Protein AF-A0A6L7TRD2-F1 (afdb_monomer_lite)

Structure (mmCIF, N/CA/C/O backbone):
data_AF-A0A6L7TRD2-F1
#
_entry.id   AF-A0A6L7TRD2-F1
#
loop_
_atom_site.group_PDB
_atom_site.id
_atom_site.type_symbol
_atom_site.label_atom_id
_atom_site.label_alt_id
_atom_site.label_comp_id
_atom_site.label_asym_id
_atom_site.label_entity_id
_atom_site.label_seq_id
_atom_site.pdbx_PDB_ins_code
_atom_site.Cartn_x
_atom_site.Cartn_y
_atom_site.Cartn_z
_atom_site.occupancy
_atom_site.B_iso_or_equiv
_atom_site.auth_seq_id
_atom_site.auth_comp_id
_atom_site.auth_asym_id
_atom_site.auth_atom_id
_atom_site.pdbx_PDB_model_num
ATOM 1 N N . MET A 1 1 ? -31.151 -1.837 12.456 1.00 37.12 1 MET A N 1
ATOM 2 C CA . MET A 1 1 ? -30.237 -1.856 11.297 1.00 37.12 1 MET A CA 1
ATOM 3 C C . MET A 1 1 ? -28.898 -2.366 11.796 1.00 37.12 1 MET A C 1
ATOM 5 O O . MET A 1 1 ? -28.178 -1.620 12.442 1.00 37.12 1 MET A O 1
ATOM 9 N N . THR A 1 2 ? -28.609 -3.655 11.640 1.00 44.16 2 THR A N 1
ATOM 10 C CA . THR A 1 2 ? -27.280 -4.191 11.959 1.00 44.16 2 THR A CA 1
ATOM 11 C C . THR A 1 2 ? -26.349 -3.737 10.845 1.00 44.16 2 THR A C 1
ATOM 13 O O . THR A 1 2 ? -26.365 -4.325 9.767 1.00 44.16 2 THR A O 1
ATOM 16 N N . GLY A 1 3 ? -25.631 -2.633 11.066 1.00 48.62 3 GLY A N 1
ATOM 17 C CA . GLY A 1 3 ? -24.579 -2.196 10.155 1.00 48.62 3 GLY A CA 1
ATOM 18 C C . GLY A 1 3 ? -23.624 -3.362 9.935 1.00 48.62 3 GLY A C 1
ATOM 19 O O . GLY A 1 3 ? -23.188 -3.990 10.902 1.00 48.62 3 GLY A O 1
ATOM 20 N N . THR A 1 4 ? -23.388 -3.716 8.676 1.00 53.59 4 THR A N 1
ATOM 21 C CA . THR A 1 4 ? -22.466 -4.784 8.302 1.00 53.59 4 THR A CA 1
ATOM 22 C C . THR A 1 4 ? -21.122 -4.494 8.960 1.00 53.59 4 THR A C 1
ATOM 24 O O . THR A 1 4 ? -20.467 -3.513 8.616 1.00 53.59 4 THR A O 1
ATOM 27 N N . ARG A 1 5 ? -20.721 -5.310 9.943 1.00 66.56 5 ARG A N 1
ATOM 28 C CA . ARG A 1 5 ? -19.364 -5.241 10.488 1.00 66.56 5 ARG A CA 1
ATOM 29 C C . ARG A 1 5 ? -18.418 -5.591 9.351 1.00 66.56 5 ARG A C 1
ATOM 31 O O . ARG A 1 5 ? -18.452 -6.711 8.846 1.00 66.56 5 ARG A O 1
ATOM 38 N N . MET A 1 6 ? -17.594 -4.635 8.942 1.00 76.38 6 MET A N 1
ATOM 39 C CA . MET A 1 6 ? -16.446 -4.936 8.103 1.00 76.38 6 MET A CA 1
ATOM 40 C C . MET A 1 6 ? -15.536 -5.872 8.907 1.00 76.38 6 MET A C 1
ATOM 42 O O . MET A 1 6 ? -15.090 -5.518 9.994 1.00 76.38 6 MET A O 1
ATOM 46 N N . HIS A 1 7 ? -15.319 -7.087 8.408 1.00 83.62 7 HIS A N 1
ATOM 47 C CA . HIS A 1 7 ? -14.331 -8.005 8.964 1.00 83.62 7 HIS A CA 1
ATOM 48 C C . HIS A 1 7 ? -12.999 -7.742 8.268 1.00 83.62 7 HIS A C 1
ATOM 50 O O . HIS A 1 7 ? -12.916 -7.879 7.046 1.00 83.62 7 HIS A O 1
ATOM 56 N N . THR A 1 8 ? -11.983 -7.344 9.033 1.00 90.56 8 THR A N 1
ATOM 57 C CA . THR A 1 8 ? -10.620 -7.147 8.527 1.00 90.56 8 THR A CA 1
ATOM 58 C C . THR A 1 8 ? -9.735 -8.329 8.943 1.00 90.56 8 THR A C 1
ATOM 60 O O . THR A 1 8 ? -10.080 -9.047 9.891 1.00 90.56 8 THR A O 1
ATOM 63 N N . PRO A 1 9 ? -8.581 -8.544 8.284 1.00 91.81 9 PRO A N 1
ATOM 64 C CA . PRO A 1 9 ? -7.586 -9.527 8.726 1.00 91.81 9 PRO A CA 1
ATOM 65 C C 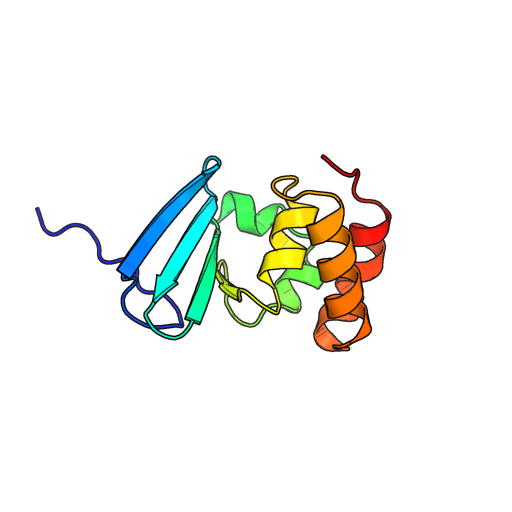. PRO A 1 9 ? -7.086 -9.288 10.161 1.00 91.81 9 PRO A C 1
ATOM 67 O O . PRO A 1 9 ? -6.617 -10.214 10.817 1.00 91.81 9 PRO A O 1
ATOM 70 N N . TRP A 1 10 ? -7.233 -8.058 10.661 1.00 93.12 10 TRP A N 1
ATOM 71 C CA . TRP A 1 10 ? -6.782 -7.615 11.981 1.00 93.12 10 TRP A CA 1
ATOM 72 C C . TRP A 1 10 ? -7.888 -7.637 13.048 1.00 93.12 10 TRP A C 1
ATOM 74 O O . TRP A 1 10 ? -7.666 -7.244 14.191 1.00 93.12 10 TRP A O 1
ATOM 84 N N . GLY A 1 11 ? -9.087 -8.115 12.699 1.00 90.75 11 GLY A N 1
ATOM 85 C CA . GLY A 1 11 ? -10.222 -8.237 13.608 1.00 90.75 11 GLY A CA 1
ATOM 86 C C . GLY A 1 11 ? -11.332 -7.224 13.335 1.00 90.75 11 GLY A C 1
ATOM 87 O O . GLY A 1 11 ? -11.676 -6.935 12.190 1.00 90.75 11 GLY A O 1
ATOM 88 N N . CYS A 1 12 ? -11.979 -6.748 14.401 1.00 91.31 12 CYS A N 1
ATOM 89 C CA . CYS A 1 12 ? -13.021 -5.731 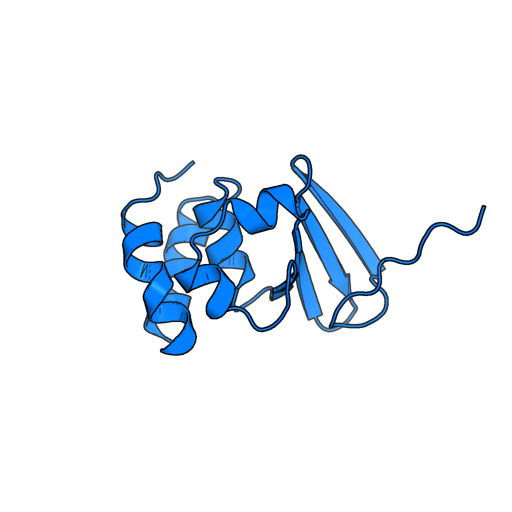14.272 1.00 91.31 12 CYS A CA 1
ATOM 90 C C . CYS A 1 12 ? -12.366 -4.348 14.151 1.00 91.31 12 CYS A C 1
ATOM 92 O O . CYS A 1 12 ? -11.652 -3.967 15.081 1.00 91.31 12 CYS A O 1
ATOM 94 N N . PRO A 1 13 ? -12.623 -3.594 13.069 1.00 93.00 13 PRO A N 1
ATOM 95 C CA . PRO A 1 13 ? -12.113 -2.240 12.934 1.00 93.00 13 PRO A CA 1
ATOM 96 C C . PRO A 1 13 ? -12.706 -1.357 14.032 1.00 93.00 13 PRO A C 1
ATOM 98 O O . PRO A 1 13 ? -13.883 -1.487 14.388 1.00 93.00 13 PRO A O 1
ATOM 101 N N . GLN A 1 14 ? -11.863 -0.496 14.585 1.00 94.12 14 GLN A N 1
ATOM 102 C CA . GLN A 1 14 ? -12.237 0.514 15.570 1.00 94.12 14 GLN A CA 1
ATOM 103 C C . GLN A 1 14 ? -12.470 1.858 14.889 1.00 94.12 14 GLN A C 1
ATOM 105 O O . GLN A 1 14 ? -13.447 2.526 15.217 1.00 94.12 14 GLN A O 1
ATOM 110 N N . ASP A 1 15 ? -11.656 2.167 13.878 1.00 94.38 15 ASP A N 1
ATOM 111 C CA . ASP A 1 15 ? -11.817 3.331 13.020 1.00 94.38 15 ASP A CA 1
ATOM 112 C C . ASP A 1 15 ? -11.815 2.913 11.546 1.00 94.38 15 ASP A C 1
ATOM 114 O O . ASP A 1 15 ? -11.129 1.972 11.129 1.00 94.38 15 ASP A O 1
ATOM 118 N N . ILE A 1 16 ? -12.644 3.607 10.767 1.00 95.50 16 ILE A N 1
ATOM 119 C CA . ILE A 1 16 ? -12.763 3.464 9.317 1.00 95.50 16 ILE A CA 1
ATOM 120 C C . ILE A 1 16 ? -12.887 4.87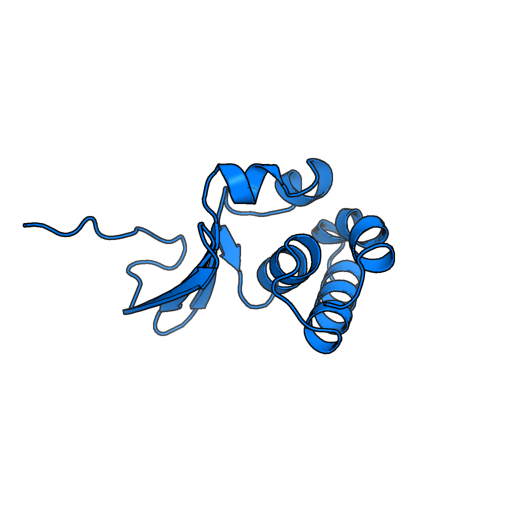1 8.742 1.00 95.50 16 ILE A C 1
ATOM 122 O O . ILE A 1 16 ? -13.808 5.607 9.100 1.00 95.50 16 ILE A O 1
ATOM 126 N N . GLU A 1 17 ? -11.989 5.221 7.834 1.00 95.69 17 GLU A N 1
ATOM 127 C CA . GLU A 1 17 ? -11.971 6.492 7.119 1.00 95.69 17 GLU A CA 1
ATOM 128 C C . GLU A 1 17 ? -11.975 6.212 5.616 1.00 95.69 17 GLU A C 1
ATOM 130 O O . GLU A 1 17 ? -11.171 5.423 5.128 1.00 95.69 17 GLU A O 1
ATOM 135 N N . GLU A 1 18 ? -12.884 6.831 4.868 1.00 96.19 18 GLU A N 1
ATOM 136 C CA . GLU A 1 18 ? -12.862 6.762 3.406 1.00 96.19 18 GLU A CA 1
ATOM 137 C C . GLU A 1 18 ? -11.917 7.838 2.870 1.00 96.19 18 GLU A C 1
ATOM 139 O O . GLU A 1 18 ? -12.194 9.029 2.998 1.00 96.19 18 GLU A O 1
ATOM 144 N N . LEU A 1 19 ? -10.791 7.411 2.295 1.00 95.81 19 LEU A N 1
ATOM 145 C CA . LEU A 1 19 ? -9.781 8.318 1.744 1.00 95.81 19 LEU A CA 1
ATOM 146 C C . LEU A 1 19 ? -10.159 8.777 0.331 1.00 95.81 19 LEU A C 1
ATOM 148 O O . LEU A 1 19 ? -9.899 9.912 -0.060 1.00 95.81 19 LEU A O 1
ATOM 152 N N . ALA A 1 20 ? -10.763 7.870 -0.436 1.00 95.69 20 ALA A N 1
ATOM 153 C CA . ALA A 1 20 ? -11.272 8.090 -1.781 1.00 95.69 20 ALA A CA 1
ATOM 154 C C . ALA A 1 20 ? -12.363 7.054 -2.085 1.00 95.69 20 ALA A C 1
ATOM 156 O O . ALA A 1 20 ? -12.490 6.054 -1.379 1.00 95.69 20 ALA A O 1
ATOM 157 N N . GLU A 1 21 ? -13.118 7.255 -3.165 1.00 96.62 21 GLU A N 1
ATOM 158 C CA . GLU A 1 21 ? -14.157 6.308 -3.577 1.00 96.62 21 GLU A CA 1
ATOM 159 C C . GLU A 1 21 ? -13.575 4.899 -3.778 1.00 96.62 21 GLU A C 1
ATOM 161 O O . GLU A 1 21 ? -12.724 4.659 -4.648 1.00 96.62 21 GLU A O 1
ATOM 166 N N . GLY A 1 22 ? -14.044 3.960 -2.953 1.00 97.06 22 GLY A N 1
ATOM 167 C CA . GLY A 1 22 ? -13.596 2.572 -2.985 1.00 97.06 22 GLY A CA 1
ATOM 168 C C . GLY A 1 22 ? -12.294 2.293 -2.227 1.00 97.06 22 GLY A C 1
ATOM 169 O O . GLY A 1 22 ? -11.767 1.186 -2.353 1.00 97.06 22 GLY A O 1
ATOM 170 N N . ILE A 1 23 ? -11.759 3.255 -1.469 1.00 97.62 23 ILE A N 1
ATOM 171 C CA . ILE A 1 23 ? -10.526 3.106 -0.689 1.00 97.62 23 ILE A CA 1
ATOM 172 C C . ILE A 1 23 ? -10.757 3.594 0.739 1.00 97.62 23 ILE A C 1
ATOM 174 O O . ILE A 1 23 ? -11.001 4.776 0.984 1.00 97.62 23 ILE A O 1
ATOM 178 N N . TRP A 1 24 ? -10.616 2.683 1.696 1.00 97.62 24 TRP A N 1
ATOM 179 C CA . TRP A 1 24 ? -10.798 2.973 3.113 1.00 97.62 24 TRP A CA 1
ATOM 180 C C . TRP A 1 24 ? -9.521 2.691 3.885 1.00 97.62 24 TRP A C 1
ATOM 182 O O . TRP A 1 24 ? -8.957 1.606 3.762 1.00 97.62 24 TRP A O 1
ATOM 192 N N . ARG A 1 25 ? -9.111 3.619 4.744 1.00 96.50 25 ARG A N 1
ATOM 193 C CA . ARG A 1 25 ? -8.183 3.330 5.830 1.00 96.50 25 ARG A CA 1
ATOM 194 C C . ARG A 1 25 ? -8.957 2.688 6.967 1.00 96.50 25 ARG A C 1
ATOM 196 O O . ARG A 1 25 ? -10.003 3.189 7.377 1.00 96.50 25 ARG A O 1
ATOM 203 N N . VAL A 1 26 ? -8.456 1.571 7.469 1.00 96.19 26 VAL A N 1
ATOM 204 C CA . VAL A 1 26 ? -9.054 0.853 8.593 1.00 96.19 26 VAL A CA 1
ATOM 205 C C . VAL A 1 26 ? -7.992 0.615 9.647 1.00 96.19 26 VAL A C 1
ATOM 207 O O . VAL A 1 26 ? -6.866 0.247 9.323 1.00 96.19 26 VAL A O 1
ATOM 210 N N . SER A 1 27 ? -8.344 0.793 10.913 1.00 94.69 27 SER A N 1
ATOM 211 C CA . SER A 1 27 ? -7.419 0.533 12.012 1.00 94.69 27 SER A CA 1
ATOM 212 C C . SER A 1 27 ? -8.095 -0.187 13.174 1.00 94.69 27 SER A C 1
ATOM 214 O O . SER A 1 27 ? -9.315 -0.176 13.369 1.00 94.69 27 SER A O 1
ATOM 216 N N . THR A 1 28 ? -7.260 -0.880 13.931 1.00 93.31 28 THR A N 1
ATOM 217 C CA . THR A 1 28 ? -7.552 -1.570 15.184 1.00 93.31 28 THR A CA 1
ATOM 218 C C . THR A 1 28 ? -6.508 -1.142 16.212 1.00 93.31 28 THR A C 1
ATOM 220 O O . THR A 1 28 ? -5.565 -0.423 15.890 1.00 93.31 28 THR A O 1
ATOM 223 N N . ALA A 1 29 ? -6.614 -1.636 17.444 1.00 90.88 29 ALA A N 1
ATOM 224 C CA . ALA A 1 29 ? -5.744 -1.205 18.534 1.00 90.88 29 ALA A CA 1
ATOM 225 C C . ALA A 1 29 ? -4.268 -1.579 18.321 1.00 90.88 29 ALA A C 1
ATOM 227 O O . ALA A 1 29 ? -3.412 -1.043 19.019 1.00 90.88 29 ALA A O 1
ATOM 228 N N . GLY A 1 30 ? -3.977 -2.523 17.417 1.00 88.38 30 GLY A N 1
ATOM 229 C CA . GLY A 1 30 ? -2.618 -3.010 17.177 1.00 88.38 30 GLY A CA 1
ATOM 230 C C . GLY A 1 30 ? -2.185 -3.102 15.714 1.00 88.38 30 GLY A C 1
ATOM 231 O O . GLY A 1 30 ? -1.009 -3.337 15.488 1.00 88.38 30 GLY A O 1
ATOM 232 N N . HIS A 1 31 ? -3.092 -2.946 14.748 1.00 92.75 31 HIS A N 1
ATOM 233 C CA . HIS A 1 31 ? -2.789 -3.011 13.311 1.00 92.75 31 HIS A CA 1
ATOM 234 C C . HIS A 1 31 ? -3.791 -2.189 12.504 1.00 92.75 31 HIS A C 1
ATOM 236 O O . HIS A 1 31 ? -4.919 -1.963 12.953 1.00 92.75 31 HIS A O 1
ATOM 242 N N . GLY A 1 32 ? -3.422 -1.846 11.279 1.00 94.19 32 GLY A N 1
ATOM 243 C CA . GLY A 1 32 ? -4.294 -1.204 10.315 1.00 94.19 32 GLY A CA 1
ATOM 244 C C . GLY A 1 32 ? -3.844 -1.459 8.888 1.00 94.19 32 GLY A C 1
ATOM 245 O O . GLY A 1 32 ? -3.018 -2.332 8.606 1.00 94.19 32 GLY A O 1
ATOM 246 N N . GLY A 1 33 ? -4.440 -0.700 7.985 1.00 96.06 33 GLY A N 1
ATOM 247 C CA . GLY A 1 33 ? -4.069 -0.704 6.588 1.00 96.06 33 GLY A CA 1
ATOM 248 C C . GLY A 1 33 ? -5.166 -0.132 5.709 1.00 96.06 33 GLY A C 1
ATOM 249 O O . GLY A 1 33 ? -6.107 0.520 6.175 1.00 96.06 33 GLY A O 1
ATOM 250 N N . LEU A 1 34 ? -5.103 -0.467 4.426 1.00 97.00 34 LEU A N 1
ATOM 251 C CA . LEU A 1 34 ? -6.157 -0.162 3.475 1.00 97.00 34 LEU A CA 1
ATOM 252 C C . LEU A 1 34 ? -7.081 -1.345 3.244 1.00 97.00 34 LEU A C 1
ATOM 254 O O . LEU A 1 34 ? -6.654 -2.482 3.052 1.00 97.00 34 LEU A O 1
ATOM 258 N N . LYS A 1 35 ? -8.367 -1.034 3.150 1.00 97.31 35 LYS A N 1
ATOM 259 C CA . LYS A 1 35 ? -9.369 -1.838 2.470 1.00 97.31 35 LYS A CA 1
ATOM 260 C C . LYS A 1 35 ? -9.631 -1.218 1.101 1.00 97.31 35 LYS A C 1
ATOM 262 O O . LYS A 1 35 ? -9.975 -0.046 1.000 1.00 97.31 35 LYS A O 1
ATOM 267 N N . LEU A 1 36 ? -9.529 -2.031 0.059 1.00 97.50 36 LEU A N 1
ATOM 268 C CA . LEU A 1 36 ? -9.870 -1.665 -1.310 1.00 97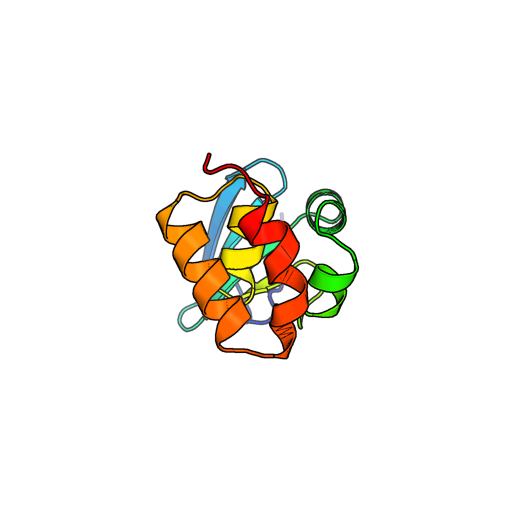.50 36 LEU A CA 1
ATOM 269 C C . LEU A 1 36 ? -11.215 -2.280 -1.713 1.00 97.50 36 LEU A C 1
ATOM 271 O O . LEU A 1 36 ? -11.571 -3.394 -1.303 1.00 97.50 36 LEU A O 1
ATOM 275 N N . SER A 1 37 ? -11.976 -1.564 -2.537 1.00 96.88 37 SER A N 1
ATOM 276 C CA . SER A 1 37 ? -13.050 -2.164 -3.320 1.00 96.88 37 SER A CA 1
ATOM 277 C C . SER A 1 37 ? -12.443 -3.171 -4.300 1.00 96.88 37 SER A C 1
ATOM 279 O O . SER A 1 37 ? -11.238 -3.177 -4.556 1.00 96.88 37 SER A O 1
ATOM 281 N N . ARG A 1 38 ? -13.271 -4.053 -4.863 1.00 96.38 38 ARG A N 1
ATOM 282 C CA . ARG A 1 38 ? -12.783 -4.989 -5.881 1.00 96.38 38 ARG A CA 1
ATOM 283 C C . ARG A 1 38 ? -12.260 -4.259 -7.122 1.00 96.38 38 ARG A C 1
ATOM 285 O O . ARG A 1 38 ? -11.256 -4.675 -7.677 1.00 96.38 38 ARG A O 1
ATOM 292 N N . GLU A 1 39 ? -12.911 -3.168 -7.501 1.00 97.38 39 GLU A N 1
ATOM 293 C CA . GLU A 1 39 ? -12.516 -2.341 -8.644 1.00 97.38 39 GLU A CA 1
ATOM 294 C C . GLU A 1 39 ? -11.140 -1.708 -8.403 1.00 97.38 39 GLU A C 1
ATOM 296 O O . GLU A 1 39 ? -10.237 -1.882 -9.212 1.00 97.38 39 GLU A O 1
ATOM 301 N N . ARG A 1 40 ? -10.929 -1.098 -7.227 1.00 97.56 40 ARG A N 1
ATOM 302 C CA . ARG A 1 40 ? -9.625 -0.534 -6.834 1.00 97.56 40 ARG A CA 1
ATOM 303 C C . ARG A 1 40 ? -8.546 -1.595 -6.664 1.00 97.56 40 ARG A C 1
ATOM 305 O O . ARG A 1 40 ? -7.385 -1.348 -6.954 1.00 97.56 40 ARG A O 1
ATOM 312 N N . TRP A 1 41 ? -8.916 -2.788 -6.205 1.00 97.69 41 TRP A N 1
ATOM 313 C CA . TRP A 1 41 ? -7.996 -3.919 -6.169 1.00 97.69 41 TRP A CA 1
ATOM 314 C C . TRP A 1 41 ? -7.520 -4.293 -7.569 1.00 97.69 41 TRP A C 1
ATOM 316 O O . TRP A 1 41 ? -6.333 -4.509 -7.746 1.00 97.69 41 TRP A O 1
ATOM 326 N N . GLU A 1 42 ? -8.423 -4.356 -8.547 1.00 97.56 42 GLU A N 1
ATOM 327 C CA . GLU A 1 42 ? -8.127 -4.746 -9.931 1.00 97.56 42 GLU A CA 1
ATOM 328 C C . GLU A 1 42 ? -7.340 -3.677 -10.717 1.00 97.56 42 GLU A C 1
ATOM 330 O O . GLU A 1 42 ? -6.741 -4.008 -11.737 1.00 97.56 42 GLU A O 1
ATOM 335 N N . GLU A 1 43 ? -7.264 -2.433 -10.225 1.00 97.19 43 GLU A N 1
ATOM 336 C CA . GLU A 1 43 ? -6.359 -1.395 -10.753 1.00 97.19 43 GLU A CA 1
ATOM 337 C C . GLU A 1 43 ? -4.876 -1.696 -10.460 1.00 97.19 43 GLU A C 1
ATOM 339 O O . GLU A 1 43 ? -3.994 -1.224 -11.181 1.00 9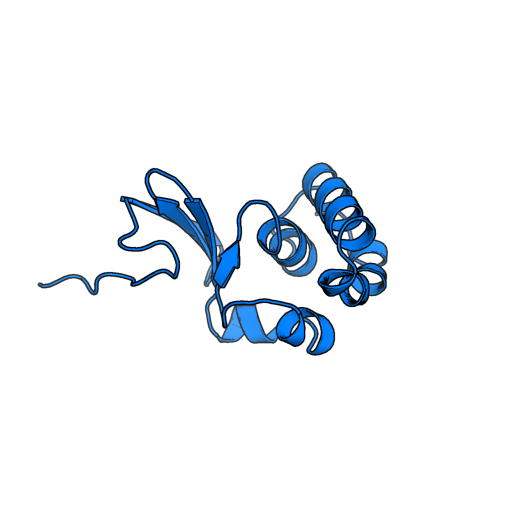7.19 43 GLU A O 1
ATOM 344 N N . LEU A 1 44 ? -4.575 -2.499 -9.430 1.00 97.00 44 LEU A N 1
ATOM 345 C CA . LEU A 1 44 ? -3.202 -2.900 -9.127 1.00 97.00 44 LEU A CA 1
ATOM 346 C C . LEU A 1 44 ? -2.697 -3.944 -10.145 1.00 97.00 44 LEU A C 1
ATOM 348 O O . LEU A 1 44 ? -3.429 -4.882 -10.483 1.00 97.00 44 LEU A O 1
ATOM 352 N N . PRO A 1 45 ? -1.424 -3.869 -10.581 1.00 97.06 45 PRO A N 1
ATOM 353 C CA . PRO A 1 45 ? -0.847 -4.873 -11.473 1.00 97.06 45 PRO A CA 1
ATOM 354 C C . PRO A 1 45 ? -0.925 -6.285 -10.881 1.00 97.06 45 PRO A C 1
ATOM 356 O O . PRO A 1 45 ? -0.666 -6.473 -9.694 1.00 97.06 45 PRO A O 1
ATOM 359 N N . ASP A 1 46 ? -1.208 -7.292 -11.711 1.00 97.19 46 ASP A N 1
ATOM 360 C CA . ASP A 1 46 ? -1.370 -8.696 -11.288 1.00 97.19 46 ASP A CA 1
ATOM 361 C C . ASP A 1 46 ? -0.207 -9.188 -10.418 1.00 97.19 46 ASP A C 1
ATOM 363 O O . ASP A 1 46 ? -0.422 -9.704 -9.327 1.00 97.19 46 ASP A O 1
ATOM 367 N N . VAL A 1 47 ? 1.031 -8.918 -10.842 1.00 96.00 47 VAL A N 1
ATOM 368 C CA . VAL A 1 47 ? 2.247 -9.308 -10.109 1.00 96.00 47 VAL A CA 1
ATOM 369 C C . VAL A 1 47 ? 2.380 -8.639 -8.738 1.00 96.00 47 VAL A C 1
ATOM 371 O O . VAL A 1 47 ? 3.025 -9.186 -7.848 1.00 96.00 47 VAL A O 1
ATOM 374 N N . VAL A 1 48 ? 1.768 -7.466 -8.553 1.00 96.44 48 VAL A N 1
ATOM 375 C CA . VAL A 1 48 ? 1.695 -6.779 -7.259 1.00 96.44 48 VAL A CA 1
ATOM 376 C C . VAL A 1 48 ? 0.587 -7.402 -6.416 1.00 96.44 48 VAL A C 1
ATOM 378 O O . VAL A 1 48 ? 0.831 -7.746 -5.263 1.00 96.44 48 VAL A O 1
ATOM 381 N N . ARG A 1 49 ? -0.598 -7.642 -6.992 1.00 96.25 49 ARG A N 1
ATOM 382 C CA . ARG A 1 49 ? -1.726 -8.297 -6.301 1.00 96.25 49 ARG A CA 1
ATOM 383 C C . ARG A 1 49 ? -1.349 -9.679 -5.777 1.00 96.25 49 ARG A C 1
ATOM 385 O O . ARG A 1 49 ? -1.672 -10.001 -4.638 1.00 96.25 49 ARG A O 1
ATOM 392 N N . ASP A 1 50 ? -0.618 -10.456 -6.570 1.00 96.06 50 ASP A N 1
ATOM 393 C CA . ASP A 1 50 ? -0.151 -11.797 -6.206 1.00 96.06 50 ASP A CA 1
ATOM 394 C C . ASP A 1 50 ? 0.896 -11.781 -5.079 1.00 96.06 50 ASP A C 1
ATOM 396 O O . ASP A 1 50 ? 1.115 -12.793 -4.410 1.00 96.06 50 ASP A O 1
ATOM 400 N N . SER A 1 51 ? 1.547 -10.635 -4.851 1.00 94.88 51 SER A N 1
ATOM 401 C CA . SER A 1 51 ? 2.504 -10.461 -3.758 1.00 94.88 51 SER A CA 1
ATOM 402 C C . SER A 1 51 ? 1.844 -10.139 -2.418 1.00 94.88 51 SER A C 1
ATOM 404 O O . SER A 1 51 ? 2.469 -10.321 -1.377 1.00 94.88 51 SER A O 1
ATOM 406 N N . PHE A 1 52 ? 0.594 -9.682 -2.412 1.00 94.75 52 PHE A N 1
ATOM 407 C CA . PHE A 1 52 ? -0.098 -9.275 -1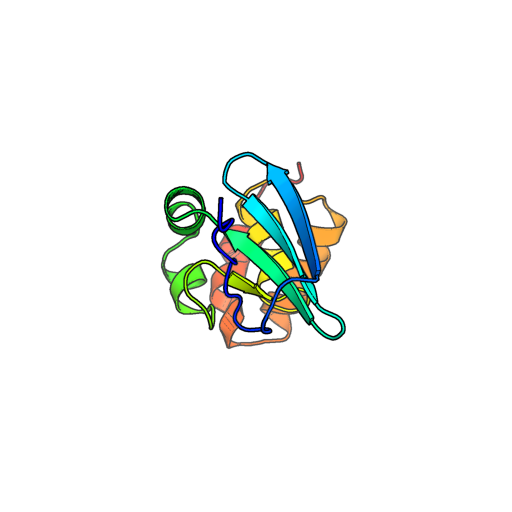.193 1.00 94.75 52 PHE A CA 1
ATOM 408 C C . PHE A 1 52 ? -0.671 -10.491 -0.466 1.00 94.75 52 PHE A C 1
ATOM 410 O O . PHE A 1 52 ? -1.130 -11.457 -1.078 1.00 94.75 52 PHE A O 1
ATOM 417 N N . LEU A 1 53 ? -0.691 -10.438 0.865 1.00 91.50 53 LEU A N 1
ATOM 418 C CA . LEU A 1 53 ? -1.162 -11.569 1.671 1.00 91.50 53 LEU A CA 1
ATOM 419 C C . LEU A 1 53 ? -2.684 -11.681 1.761 1.00 91.50 53 LEU A C 1
ATOM 421 O O . LEU A 1 53 ? -3.208 -12.764 2.025 1.00 91.50 53 LEU A O 1
ATOM 425 N N . ASN A 1 54 ? -3.398 -10.576 1.560 1.00 90.56 54 ASN A N 1
ATOM 426 C CA . ASN A 1 54 ? -4.841 -10.521 1.715 1.00 90.56 54 ASN A CA 1
ATOM 427 C C . ASN A 1 54 ? -5.485 -9.905 0.478 1.00 90.56 54 ASN A C 1
ATOM 429 O O . ASN A 1 54 ? -5.156 -8.799 0.059 1.00 90.56 54 ASN A O 1
ATOM 433 N N . VAL A 1 55 ? -6.476 -10.597 -0.082 1.00 92.25 55 VAL A N 1
ATOM 434 C CA . VAL A 1 55 ? -7.243 -10.056 -1.206 1.00 92.25 55 VAL A CA 1
ATOM 435 C C . VAL A 1 55 ? -7.971 -8.807 -0.730 1.00 92.25 55 VAL A C 1
ATOM 437 O O . VAL A 1 55 ? -8.761 -8.876 0.214 1.00 92.25 55 VAL A O 1
ATOM 440 N N . THR A 1 56 ? -7.743 -7.679 -1.405 1.00 95.06 56 THR A N 1
ATOM 441 C CA . THR A 1 56 ? -8.356 -6.365 -1.136 1.00 95.06 56 THR A CA 1
ATOM 442 C C . THR A 1 56 ? -8.007 -5.720 0.212 1.00 95.06 56 THR A C 1
ATOM 444 O O . THR A 1 56 ? -8.632 -4.721 0.566 1.00 95.06 56 THR A O 1
ATOM 447 N N . PHE A 1 57 ? -7.036 -6.250 0.959 1.00 96.56 57 PHE A N 1
ATOM 448 C CA . PHE A 1 57 ? -6.499 -5.595 2.154 1.00 96.56 57 PHE A CA 1
ATOM 449 C C . PHE A 1 57 ? -4.985 -5.438 2.025 1.00 96.56 57 PHE A C 1
ATOM 451 O O . PHE A 1 57 ? -4.302 -6.396 1.674 1.00 96.56 57 PHE A O 1
ATOM 458 N N . ALA A 1 58 ? -4.479 -4.248 2.330 1.00 96.81 58 ALA A N 1
ATOM 459 C CA . ALA A 1 58 ? -3.060 -3.915 2.272 1.00 96.81 58 ALA A CA 1
ATOM 460 C C . ALA A 1 58 ? -2.597 -3.435 3.655 1.00 96.81 58 ALA A C 1
ATOM 462 O O . ALA A 1 58 ? -3.249 -2.558 4.208 1.00 96.81 58 ALA A O 1
ATOM 463 N N . GLU A 1 59 ? -1.554 -4.025 4.242 1.00 96.00 59 GLU A N 1
ATOM 464 C CA . GLU A 1 59 ? -1.140 -3.760 5.631 1.00 96.00 59 GLU A CA 1
ATOM 465 C C . GLU A 1 59 ? -0.288 -2.487 5.769 1.00 96.00 59 GLU A C 1
ATOM 467 O O . GLU A 1 59 ? 0.513 -2.196 4.880 1.00 96.00 59 GLU A O 1
ATOM 472 N N . GLU A 1 60 ? -0.491 -1.737 6.863 1.00 90.62 60 GLU A N 1
ATOM 473 C CA . GLU A 1 60 ? 0.003 -0.362 7.107 1.00 90.62 60 GLU A CA 1
ATOM 474 C C . GLU A 1 60 ? 1.512 -0.152 6.881 1.00 90.62 60 GLU A C 1
ATOM 476 O O . GLU A 1 60 ? 1.913 0.890 6.364 1.00 90.62 60 GLU A O 1
ATOM 481 N N . ASP A 1 61 ? 2.349 -1.155 7.158 1.00 89.56 61 ASP A N 1
ATOM 482 C CA . ASP A 1 61 ? 3.811 -1.050 7.048 1.00 89.56 61 ASP A CA 1
ATOM 483 C C . ASP A 1 61 ? 4.404 -1.908 5.918 1.00 89.56 61 ASP A C 1
ATOM 485 O O . ASP A 1 61 ? 5.624 -1.954 5.719 1.00 89.56 61 ASP A O 1
ATOM 489 N N . CYS A 1 62 ? 3.544 -2.592 5.164 1.00 93.88 62 CYS A N 1
ATOM 490 C CA . CYS A 1 62 ? 3.929 -3.485 4.084 1.00 93.88 62 CYS A CA 1
ATOM 491 C C . CYS A 1 62 ? 3.242 -3.072 2.779 1.00 93.88 62 CYS A C 1
ATOM 493 O O . CYS A 1 62 ? 3.794 -2.323 1.975 1.00 93.88 62 CYS A O 1
ATOM 495 N N . GLU A 1 63 ? 2.036 -3.571 2.532 1.00 96.69 63 GLU A N 1
ATOM 496 C CA . GLU A 1 63 ? 1.373 -3.403 1.246 1.00 96.69 63 GLU A CA 1
ATOM 497 C C . GLU A 1 63 ? 0.682 -2.043 1.080 1.00 96.69 63 GLU A C 1
ATOM 499 O O . GLU A 1 63 ? 0.528 -1.581 -0.053 1.00 96.69 63 GLU A O 1
ATOM 504 N N . GLU A 1 64 ? 0.262 -1.392 2.173 1.00 96.38 64 GLU A N 1
ATOM 505 C CA . GLU A 1 64 ? -0.402 -0.083 2.142 1.00 96.38 64 GLU A CA 1
ATOM 506 C C . GLU A 1 64 ? 0.390 0.955 1.338 1.00 96.38 64 GLU A C 1
ATOM 508 O O . GLU A 1 64 ? -0.189 1.503 0.396 1.00 96.38 64 GLU A O 1
ATOM 513 N N . PRO A 1 65 ? 1.673 1.244 1.632 1.00 96.44 65 PRO A N 1
ATOM 514 C CA . PRO A 1 65 ? 2.392 2.287 0.907 1.00 96.44 65 PRO A CA 1
ATOM 515 C C . PRO A 1 65 ? 2.496 1.981 -0.590 1.00 96.44 65 PRO A C 1
ATOM 517 O O . PRO A 1 65 ? 2.347 2.882 -1.412 1.00 96.44 65 PRO A O 1
ATOM 520 N N . ILE A 1 66 ? 2.648 0.705 -0.961 1.00 97.19 66 ILE A N 1
ATOM 521 C CA . ILE A 1 66 ? 2.646 0.272 -2.363 1.00 97.19 66 ILE A CA 1
ATOM 522 C C . ILE A 1 66 ? 1.289 0.578 -3.005 1.00 97.19 66 ILE A C 1
ATOM 524 O O . ILE A 1 66 ? 1.232 1.206 -4.062 1.00 97.19 66 ILE A O 1
ATOM 528 N N . ALA A 1 67 ? 0.192 0.168 -2.364 1.00 97.12 67 ALA A N 1
ATOM 529 C CA . ALA A 1 67 ? -1.152 0.401 -2.876 1.00 97.12 67 ALA A CA 1
ATOM 530 C C . ALA A 1 67 ? -1.470 1.899 -2.988 1.00 97.12 67 ALA A C 1
ATOM 532 O O . ALA A 1 67 ? -2.006 2.331 -4.006 1.00 97.12 67 ALA A O 1
ATOM 533 N N . ARG A 1 68 ? -1.098 2.708 -1.988 1.00 96.19 68 ARG A N 1
ATOM 534 C CA . ARG A 1 68 ? -1.338 4.159 -1.996 1.00 96.19 68 ARG A CA 1
ATOM 535 C C . ARG A 1 68 ? -0.645 4.849 -3.155 1.00 96.19 68 ARG A C 1
ATOM 537 O O . ARG A 1 68 ? -1.281 5.635 -3.857 1.00 96.19 68 ARG A O 1
ATOM 544 N N . THR A 1 69 ? 0.623 4.519 -3.385 1.00 96.75 69 THR A N 1
ATOM 545 C CA . THR A 1 69 ? 1.383 5.062 -4.512 1.00 96.75 69 THR A CA 1
ATOM 546 C C . THR A 1 69 ? 0.781 4.643 -5.851 1.00 96.75 69 THR A C 1
ATOM 548 O O . THR A 1 69 ? 0.603 5.486 -6.726 1.00 96.75 69 THR A O 1
ATOM 551 N N . LEU A 1 70 ? 0.450 3.361 -6.031 1.00 96.62 70 LEU A N 1
ATOM 552 C CA . LEU A 1 70 ? -0.047 2.860 -7.318 1.00 96.62 70 LEU A CA 1
ATOM 553 C C . LEU A 1 70 ? -1.477 3.313 -7.640 1.00 96.62 70 LEU A C 1
ATOM 555 O O . LEU A 1 70 ? -1.824 3.417 -8.812 1.00 96.62 70 LEU A O 1
ATOM 559 N N . LEU A 1 71 ? -2.282 3.623 -6.623 1.00 96.12 71 LEU A N 1
ATOM 560 C CA . LEU A 1 71 ? -3.635 4.166 -6.781 1.00 96.12 71 LEU A CA 1
ATOM 561 C C . LEU A 1 71 ? -3.671 5.702 -6.809 1.00 96.12 71 LEU A C 1
ATOM 563 O O . LEU A 1 71 ? -4.751 6.284 -6.876 1.00 96.12 71 LEU A O 1
ATOM 567 N N . GLY A 1 72 ? -2.514 6.369 -6.739 1.00 94.56 72 GLY A N 1
ATOM 568 C CA . GLY A 1 72 ? -2.426 7.829 -6.813 1.00 94.56 72 GLY A CA 1
ATOM 569 C C . GLY A 1 72 ? -3.070 8.561 -5.630 1.00 94.56 72 GLY A C 1
ATOM 570 O O . GLY A 1 72 ? -3.479 9.708 -5.776 1.00 94.56 72 GLY A O 1
ATOM 571 N N . ILE A 1 73 ? -3.181 7.906 -4.469 1.00 93.94 73 ILE A N 1
ATOM 572 C CA . ILE A 1 73 ? -3.692 8.512 -3.223 1.00 93.94 73 ILE A CA 1
ATOM 573 C C . ILE A 1 73 ? -2.579 8.800 -2.210 1.00 93.94 73 ILE A C 1
ATOM 575 O O . ILE A 1 73 ? -2.853 9.070 -1.035 1.00 93.94 73 ILE A O 1
ATOM 579 N N . GLY A 1 74 ? -1.329 8.654 -2.642 1.00 89.31 74 GLY A N 1
ATOM 580 C CA . GLY A 1 74 ? -0.166 8.919 -1.820 1.00 89.31 74 GLY A CA 1
ATOM 581 C C . GLY A 1 74 ? 0.729 10.019 -2.356 1.00 89.31 74 GLY A C 1
ATOM 582 O O . GLY A 1 74 ? 0.648 10.384 -3.527 1.00 89.31 74 GLY A O 1
ATOM 583 N N . ASP A 1 75 ? 1.569 10.541 -1.470 1.00 91.88 75 ASP A N 1
ATOM 584 C CA . ASP A 1 75 ? 2.523 11.607 -1.772 1.00 91.88 75 ASP A CA 1
ATOM 585 C C . ASP A 1 75 ? 3.937 11.070 -2.080 1.00 91.88 75 ASP A C 1
ATOM 587 O O . ASP A 1 75 ? 4.208 9.864 -2.036 1.00 91.88 75 ASP A O 1
ATOM 591 N N . ASP A 1 76 ? 4.866 11.977 -2.395 1.00 93.12 76 ASP A N 1
ATOM 592 C CA . ASP A 1 76 ? 6.261 11.626 -2.690 1.00 93.12 76 ASP A CA 1
ATOM 593 C C . ASP A 1 76 ? 6.958 10.890 -1.532 1.00 93.12 76 ASP A C 1
ATOM 595 O O . ASP A 1 76 ? 7.784 10.006 -1.774 1.00 93.12 76 ASP A O 1
ATOM 599 N N . ARG A 1 77 ? 6.625 11.196 -0.269 1.00 92.44 77 ARG A N 1
ATOM 600 C CA . ARG A 1 77 ? 7.231 10.515 0.889 1.00 92.44 77 ARG A CA 1
ATOM 601 C C . ARG A 1 77 ? 6.730 9.086 1.002 1.00 92.44 77 ARG A C 1
ATOM 603 O O . ARG A 1 77 ? 7.499 8.179 1.317 1.00 92.44 77 ARG A O 1
ATOM 610 N N . GLU A 1 78 ? 5.447 8.878 0.750 1.00 93.19 78 GLU A N 1
ATOM 611 C CA . GLU A 1 78 ? 4.843 7.550 0.753 1.00 93.19 78 GLU A CA 1
ATOM 612 C C . GLU A 1 78 ? 5.368 6.707 -0.404 1.00 93.19 78 GLU A C 1
ATOM 614 O O . GLU A 1 78 ? 5.659 5.529 -0.209 1.00 93.19 78 GLU A O 1
ATOM 619 N N . LYS A 1 79 ? 5.614 7.321 -1.567 1.00 95.12 79 LYS A N 1
ATOM 620 C CA . LYS A 1 79 ? 6.319 6.674 -2.678 1.00 95.12 79 LYS A CA 1
ATOM 621 C C . LYS A 1 79 ? 7.743 6.263 -2.300 1.00 95.12 79 LYS A C 1
ATOM 623 O O . LYS A 1 79 ? 8.140 5.126 -2.563 1.00 95.12 79 LYS A O 1
ATOM 628 N N . GLU A 1 80 ? 8.522 7.146 -1.675 1.00 96.00 80 GLU A N 1
ATOM 629 C CA . GLU A 1 80 ? 9.865 6.803 -1.184 1.00 96.00 80 GLU A CA 1
ATOM 630 C C . GLU A 1 80 ? 9.821 5.628 -0.196 1.00 96.00 80 GLU A C 1
ATOM 632 O O . GLU A 1 80 ? 10.645 4.708 -0.268 1.00 96.00 80 GLU A O 1
ATOM 637 N N . PHE A 1 81 ? 8.830 5.618 0.698 1.00 96.00 81 PHE A N 1
ATOM 638 C CA . PHE A 1 81 ? 8.632 4.526 1.641 1.00 96.00 81 PHE A CA 1
ATOM 639 C C . PHE A 1 81 ? 8.213 3.222 0.946 1.00 96.00 81 PHE A C 1
ATOM 641 O O . PHE A 1 81 ? 8.797 2.178 1.232 1.00 96.00 81 PHE A O 1
ATOM 648 N N . ALA A 1 82 ? 7.303 3.270 -0.029 1.00 97.06 82 ALA A N 1
ATOM 649 C CA . ALA A 1 82 ? 6.900 2.117 -0.834 1.00 97.06 82 ALA A CA 1
ATOM 650 C C . ALA A 1 82 ? 8.093 1.492 -1.573 1.00 97.06 82 ALA A C 1
ATOM 652 O O . ALA A 1 82 ? 8.271 0.273 -1.565 1.00 97.06 82 ALA A O 1
ATOM 653 N N . ILE A 1 83 ? 8.962 2.324 -2.159 1.00 97.19 83 ILE A N 1
ATOM 654 C CA . ILE A 1 83 ? 10.203 1.872 -2.802 1.00 97.19 83 ILE A CA 1
ATOM 655 C C . ILE A 1 83 ? 11.118 1.200 -1.775 1.00 97.19 83 ILE A C 1
ATOM 657 O O . ILE A 1 83 ? 11.711 0.158 -2.064 1.00 97.19 83 ILE A O 1
ATOM 661 N N . LYS A 1 84 ? 11.241 1.756 -0.565 1.00 97.19 84 LYS A N 1
ATOM 662 C CA . LYS A 1 84 ? 12.032 1.138 0.505 1.00 97.19 84 LYS A CA 1
ATOM 663 C C . LYS A 1 84 ? 11.467 -0.226 0.903 1.00 97.19 84 LYS A C 1
ATOM 665 O O . LYS A 1 84 ? 12.236 -1.178 0.982 1.00 97.19 84 LYS A O 1
ATOM 670 N N . VAL A 1 85 ? 10.152 -0.342 1.090 1.00 96.38 85 VAL A N 1
ATOM 671 C CA . VAL A 1 85 ? 9.479 -1.620 1.373 1.00 96.38 85 VAL A CA 1
ATOM 672 C C . VAL A 1 85 ? 9.775 -2.637 0.268 1.00 96.38 85 VAL A C 1
ATOM 674 O O . VAL A 1 85 ? 10.254 -3.734 0.555 1.00 96.38 85 VAL A O 1
ATOM 677 N N . ALA A 1 86 ? 9.586 -2.261 -0.997 1.00 96.94 86 ALA A N 1
ATOM 678 C CA . ALA A 1 86 ? 9.807 -3.148 -2.136 1.00 96.94 86 ALA A CA 1
ATOM 679 C C . ALA A 1 86 ? 11.277 -3.584 -2.312 1.00 96.94 86 ALA A C 1
ATOM 681 O O . ALA A 1 86 ? 11.536 -4.667 -2.828 1.00 96.94 86 ALA A O 1
ATOM 682 N N . ASN A 1 87 ? 12.239 -2.781 -1.846 1.00 96.81 87 ASN A N 1
ATOM 683 C CA . ASN A 1 87 ? 13.658 -3.156 -1.805 1.00 96.81 87 ASN A CA 1
ATOM 684 C C . ASN A 1 87 ? 14.039 -3.996 -0.574 1.00 96.81 87 ASN A C 1
ATOM 686 O O . ASN A 1 87 ? 15.005 -4.753 -0.630 1.00 96.81 87 ASN A O 1
ATOM 690 N N . CYS A 1 88 ? 13.341 -3.838 0.554 1.00 95.56 88 CYS A N 1
ATOM 691 C CA . CYS A 1 88 ? 13.641 -4.559 1.794 1.00 95.56 88 CYS A CA 1
ATOM 692 C C . CYS A 1 88 ? 13.020 -5.960 1.845 1.00 95.56 88 CYS A C 1
ATOM 694 O O . CYS A 1 88 ? 13.518 -6.814 2.579 1.00 95.56 88 CYS A O 1
ATOM 696 N N . PHE A 1 89 ? 11.945 -6.195 1.092 1.00 94.25 89 PHE A N 1
ATOM 697 C CA . PHE A 1 89 ? 11.214 -7.455 1.101 1.00 94.25 89 PHE A CA 1
ATOM 698 C C . PHE A 1 89 ? 11.095 -8.023 -0.314 1.00 94.25 89 PHE A C 1
ATOM 700 O O . PHE A 1 89 ? 10.329 -7.511 -1.128 1.00 94.25 89 PHE A O 1
ATOM 707 N N . ASP A 1 90 ? 11.781 -9.141 -0.577 1.00 95.06 90 ASP A N 1
ATOM 708 C CA . ASP A 1 90 ? 11.818 -9.807 -1.893 1.00 95.06 90 ASP A CA 1
ATOM 709 C C . ASP A 1 90 ? 10.426 -10.076 -2.482 1.00 95.06 90 ASP A C 1
ATOM 711 O O . ASP A 1 90 ? 10.229 -10.010 -3.694 1.00 95.06 90 ASP A O 1
ATOM 715 N N . ARG A 1 91 ? 9.437 -10.346 -1.622 1.00 95.56 91 ARG A N 1
ATOM 716 C CA . ARG A 1 91 ? 8.039 -10.544 -2.026 1.00 95.56 91 ARG A CA 1
ATOM 717 C C . ARG A 1 91 ? 7.475 -9.343 -2.785 1.00 95.56 91 ARG A C 1
ATOM 719 O O . ARG A 1 91 ? 6.712 -9.548 -3.719 1.00 95.56 91 ARG A O 1
ATOM 726 N N . TYR A 1 92 ? 7.848 -8.127 -2.399 1.00 96.94 92 TYR A N 1
ATOM 727 C CA . TYR A 1 92 ? 7.333 -6.883 -2.970 1.00 96.94 92 TYR A CA 1
ATOM 728 C C . TYR A 1 92 ? 8.236 -6.302 -4.065 1.00 96.94 92 TYR A C 1
ATOM 730 O O . TYR A 1 92 ? 7.853 -5.327 -4.709 1.00 96.94 92 TYR A O 1
ATOM 738 N N . ALA A 1 93 ? 9.386 -6.921 -4.350 1.00 96.81 93 ALA A N 1
ATOM 739 C CA . ALA A 1 93 ? 10.259 -6.525 -5.454 1.00 96.81 93 ALA A CA 1
ATOM 740 C C . ALA A 1 93 ? 9.536 -6.385 -6.816 1.00 96.81 93 ALA A C 1
ATOM 742 O O . ALA A 1 93 ? 9.868 -5.453 -7.554 1.00 96.81 93 ALA A O 1
ATOM 743 N N . PRO A 1 94 ? 8.514 -7.204 -7.164 1.00 96.25 94 PRO A N 1
ATOM 744 C CA . PRO A 1 94 ? 7.741 -7.019 -8.396 1.00 96.25 94 PRO A CA 1
ATOM 745 C C . PRO A 1 94 ? 7.022 -5.667 -8.515 1.00 96.25 94 PRO A C 1
ATOM 747 O O . PRO A 1 94 ? 6.674 -5.272 -9.625 1.00 96.25 94 PRO A O 1
ATOM 750 N N . ALA A 1 95 ? 6.809 -4.939 -7.412 1.00 96.75 95 ALA A N 1
ATOM 751 C CA . ALA A 1 95 ? 6.206 -3.609 -7.434 1.00 96.75 95 ALA A CA 1
ATOM 752 C C . ALA A 1 95 ? 7.180 -2.506 -7.886 1.00 96.75 95 ALA A C 1
ATOM 754 O O . ALA A 1 95 ? 6.727 -1.455 -8.338 1.00 96.75 95 ALA A O 1
ATOM 755 N N . LEU A 1 96 ? 8.501 -2.725 -7.804 1.00 96.75 96 LEU A N 1
ATOM 756 C CA . LEU A 1 96 ? 9.513 -1.689 -8.059 1.00 96.75 96 LEU A CA 1
ATOM 757 C C . LEU A 1 96 ? 9.374 -0.987 -9.420 1.00 96.75 96 LEU A C 1
ATOM 759 O O . LEU A 1 96 ? 9.412 0.243 -9.422 1.00 96.75 96 LEU A O 1
ATOM 763 N N . PRO A 1 97 ? 9.190 -1.685 -10.561 1.00 96.75 97 PRO A N 1
ATOM 764 C CA . PRO A 1 97 ? 9.049 -1.012 -11.852 1.00 96.75 97 PRO A CA 1
ATOM 765 C C . PRO A 1 97 ? 7.864 -0.038 -11.868 1.00 96.75 97 PRO A C 1
ATOM 767 O O . PRO A 1 97 ? 8.014 1.112 -12.266 1.00 96.75 97 PRO A O 1
ATOM 770 N N . TYR A 1 98 ? 6.720 -0.462 -11.326 1.00 96.69 98 TYR A N 1
ATOM 771 C CA . TYR A 1 98 ? 5.502 0.348 -11.267 1.00 96.69 98 TYR A CA 1
ATOM 772 C C . TYR A 1 98 ? 5.645 1.550 -10.330 1.00 96.69 98 TYR A C 1
ATOM 774 O O . TYR A 1 98 ? 5.173 2.640 -10.642 1.00 96.69 98 TYR A O 1
ATOM 782 N N . LEU A 1 99 ? 6.326 1.372 -9.194 1.00 95.56 99 LEU A N 1
ATOM 783 C CA . LEU A 1 99 ? 6.590 2.457 -8.248 1.00 95.56 99 LEU A CA 1
ATOM 784 C C . LEU A 1 99 ? 7.552 3.497 -8.828 1.00 95.56 99 LEU A C 1
ATOM 786 O O . LEU A 1 99 ? 7.403 4.684 -8.568 1.00 95.56 99 LEU A O 1
ATOM 790 N N . LEU A 1 100 ? 8.551 3.087 -9.609 1.00 94.12 100 LEU A N 1
ATOM 791 C CA . LEU A 1 100 ? 9.487 4.031 -10.224 1.00 94.12 100 LEU A CA 1
ATOM 792 C C . LEU A 1 100 ? 8.818 4.838 -11.344 1.00 94.12 100 LEU A C 1
ATOM 794 O O . LEU A 1 100 ? 9.112 6.025 -11.484 1.00 94.12 100 LEU A O 1
ATOM 798 N N . GLU A 1 101 ? 7.891 4.219 -12.076 1.00 91.25 101 GLU A N 1
ATOM 799 C CA . GLU A 1 101 ? 7.132 4.837 -13.169 1.00 91.25 101 GLU A CA 1
ATOM 800 C C . GLU A 1 101 ? 5.926 5.672 -12.706 1.00 91.25 101 GLU A C 1
ATOM 802 O O . GLU A 1 101 ? 5.462 6.528 -13.461 1.00 91.25 101 GLU A O 1
ATOM 807 N N . SER A 1 102 ? 5.420 5.472 -11.482 1.00 82.62 102 SER A N 1
ATOM 808 C CA . SER A 1 102 ? 4.289 6.251 -10.966 1.00 82.62 102 SER A CA 1
ATOM 809 C C . SER A 1 102 ? 4.648 7.739 -10.837 1.00 82.62 102 SER A C 1
ATOM 811 O O . SER A 1 102 ? 5.731 8.095 -10.372 1.00 82.62 102 SER A O 1
ATOM 813 N N . GLY A 1 103 ? 3.761 8.645 -11.249 1.00 64.62 103 GLY A N 1
ATOM 814 C CA . GLY A 1 103 ? 3.924 10.073 -10.958 1.00 64.62 103 GLY A CA 1
ATOM 815 C C . GLY A 1 103 ? 3.683 10.341 -9.470 1.00 64.62 103 GLY A C 1
ATOM 816 O O . GLY A 1 103 ? 2.780 9.738 -8.896 1.00 64.62 103 GLY A O 1
ATOM 817 N N . GLY A 1 104 ? 4.482 11.215 -8.849 1.00 55.31 104 GLY A N 1
ATOM 818 C CA . GLY A 1 104 ? 4.110 11.810 -7.561 1.00 55.31 104 GLY A CA 1
ATOM 819 C C . GLY A 1 104 ? 2.849 12.650 -7.760 1.00 55.31 104 GLY A C 1
ATOM 820 O O . GLY A 1 104 ? 2.807 13.441 -8.707 1.00 55.31 104 GLY A O 1
ATOM 821 N N . GLY A 1 105 ? 1.810 12.388 -6.964 1.00 46.41 105 GLY A N 1
ATOM 822 C CA . GLY A 1 105 ? 0.541 13.124 -7.002 1.00 46.41 105 GLY A CA 1
ATOM 823 C C . GLY A 1 105 ? 0.680 14.567 -6.539 1.00 46.41 105 GLY A C 1
ATOM 824 O O . GLY A 1 105 ? 1.493 14.817 -5.622 1.00 46.41 105 GLY A O 1
#

Sequence (105 aa):
MTGTRMHTPWGCPQDIEELAEGIWRVSTAGHGGLKLSRERWEELPDVVRDSFLNVTFAEEDCEEPIARTLLGIGDDREKEFAIKVANCFDRYAPALPYLLESGGG

Radius of gyration: 13.42 Å; chains: 1; bounding box: 44×25×32 Å

Secondary structure (DSSP, 8-state):
-----PPBTTBS-SEEEEEETTEEEEE-SS-EEEEEPHHHHHTS-HHHHTT-SBTTEEETTTHHHHHHHHTT-S-HHHHHHHHHHHHH-GGGGGGHHHHHHSPP-

pLDDT: mean 91.47, std 12.06, range [37.12, 97.69]

Foldseek 3Di:
DPDPQDQDPVGGFPDWDDLDVQWIWTDDPPWTAIAGHLVLQVLDDPLQSVLAPDRRTATPQARRLLSCQSSQNDAPVSLVSLCVNLVVDVSNVVSNVSSVPGDGD